Protein AF-A0A7K7AE82-F1 (afdb_monomer)

Secondary structure (DSSP, 8-state):
--HHHHHHHHHHHHT--SSHHHHHHHHHHHTT-----S------SS----HHHHHHHHHHTT--SSHHHHHHHHHHHHHHHHHHH----TT-GGGSHHHHHHHHHHHHHHHT--

Radius of gyration: 22.58 Å; Cα contacts (8 Å, |Δi|>4): 33; chains: 1; bounding box: 47×34×53 Å

Foldseek 3Di:
DDPVVVLVVVCVVVVFDSDPVSVVCVVCVVVVHDPDDDDDDDPPPPPPVPVVVVVVVCVVVVPDPDPVVVVVVVVVVVVVVCVVPNDPDVPPCPVPPVVVVVVVVVVCVVVVVD

InterPro domains:
  IPR052240 SAP domain-containing ribonucleoprotein [PTHR46551] (3-113)

Solvent-accessible surface area (backbone atoms only — not comparable to full-atom values): 7185 Å² total; per-residue (Å²): 130,56,74,66,57,54,47,48,58,48,19,66,77,66,76,41,67,80,50,68,66,56,49,52,46,55,49,32,56,75,70,74,40,76,94,69,78,88,76,97,67,87,79,80,84,75,72,78,72,56,62,63,64,52,49,53,47,28,63,74,69,65,52,68,88,53,73,72,66,49,53,60,56,49,52,50,52,50,48,57,46,33,73,74,69,46,83,83,52,99,84,70,62,85,82,47,60,70,62,48,52,54,50,49,48,57,47,23,59,75,70,66,59,119

Sequence (114 aa):
LSLLQRMQKRAERFNVPVSLESKKAARAARFGMAPVSTKGEENTQNQVVNMDKLKERAQRFGLNVSSLSKKSEEDEKLKKRKERFGIVTSSAGAAATEDTEAKKRKRAERFGIV

Mean predicted aligned error: 16.41 Å

Organism: NCBI:txid2585814

pLDDT: mean 73.46, std 14.21, range [40.69, 92.19]

Structure (mmCIF, N/CA/C/O backbone):
data_AF-A0A7K7AE82-F1
#
_entry.id   AF-A0A7K7AE82-F1
#
loop_
_atom_site.group_PDB
_atom_site.id
_atom_site.type_symbol
_atom_site.label_atom_id
_atom_site.label_alt_id
_atom_site.label_comp_id
_atom_site.label_asym_id
_atom_site.label_entity_id
_atom_site.label_seq_id
_atom_site.pdbx_PDB_ins_code
_atom_site.Cartn_x
_atom_site.Cartn_y
_atom_site.Cartn_z
_atom_site.occupancy
_atom_site.B_iso_or_equiv
_atom_site.auth_seq_id
_atom_site.auth_comp_id
_atom_site.auth_asym_id
_atom_site.auth_atom_id
_atom_site.pdbx_PDB_model_num
ATOM 1 N N . LEU A 1 1 ? -12.515 -4.478 -24.383 1.00 64.38 1 LEU A N 1
ATOM 2 C CA . LEU A 1 1 ? -11.068 -4.333 -24.682 1.00 64.38 1 LEU A CA 1
ATOM 3 C C . LEU A 1 1 ? -10.362 -5.591 -24.216 1.00 64.38 1 LEU A C 1
ATOM 5 O O . LEU A 1 1 ? -10.506 -5.942 -23.047 1.00 64.38 1 LEU A O 1
ATOM 9 N N . SER A 1 2 ? -9.625 -6.258 -25.102 1.00 84.69 2 SER A N 1
ATOM 10 C CA . SER A 1 2 ? -8.826 -7.428 -24.726 1.00 84.69 2 SER A CA 1
ATOM 11 C C . SER A 1 2 ? -7.751 -7.046 -23.696 1.00 84.69 2 SER A C 1
ATOM 13 O O . SER A 1 2 ? -7.394 -5.872 -23.541 1.00 84.69 2 SER A O 1
ATOM 15 N N . LEU A 1 3 ? -7.233 -8.027 -22.949 1.00 79.38 3 LEU A N 1
ATOM 16 C CA . LEU A 1 3 ? -6.139 -7.813 -21.991 1.00 79.38 3 LEU A CA 1
ATOM 17 C C . LEU A 1 3 ? -4.943 -7.104 -22.649 1.00 79.38 3 LEU A C 1
ATOM 19 O O . LEU A 1 3 ? -4.402 -6.148 -22.094 1.00 79.38 3 LEU A O 1
ATOM 23 N N . LEU A 1 4 ? -4.606 -7.520 -23.868 1.00 81.94 4 LEU A N 1
ATOM 24 C CA . LEU A 1 4 ? -3.487 -6.997 -24.641 1.00 81.94 4 LEU A CA 1
ATOM 25 C C . LEU A 1 4 ? -3.689 -5.516 -25.011 1.00 81.94 4 LEU A C 1
ATOM 27 O O . LEU A 1 4 ? -2.806 -4.695 -24.766 1.00 81.94 4 LEU A O 1
ATOM 31 N N . GLN A 1 5 ? -4.897 -5.138 -25.441 1.00 85.12 5 GLN A N 1
ATOM 32 C CA . GLN A 1 5 ? -5.255 -3.739 -25.719 1.00 85.12 5 GLN A CA 1
ATOM 33 C C . GLN A 1 5 ? -5.209 -2.853 -24.463 1.00 85.12 5 GLN A C 1
ATOM 35 O O . GLN A 1 5 ? -4.791 -1.696 -24.520 1.00 85.12 5 GLN A O 1
ATOM 40 N N . ARG A 1 6 ? -5.629 -3.378 -23.300 1.00 86.06 6 ARG A N 1
ATOM 41 C CA . ARG A 1 6 ? -5.541 -2.649 -22.018 1.00 86.06 6 ARG A CA 1
ATOM 42 C C . ARG A 1 6 ? -4.085 -2.402 -21.615 1.00 86.06 6 ARG A C 1
ATOM 44 O O . ARG A 1 6 ? -3.764 -1.321 -21.118 1.00 86.06 6 ARG A O 1
ATOM 51 N N . MET A 1 7 ? -3.207 -3.382 -21.836 1.00 83.75 7 MET A N 1
ATOM 52 C CA . MET A 1 7 ? -1.774 -3.255 -21.562 1.00 83.75 7 MET A CA 1
ATOM 53 C C . MET A 1 7 ? -1.094 -2.242 -22.487 1.00 83.75 7 MET A C 1
ATOM 55 O O . MET A 1 7 ? -0.294 -1.451 -21.992 1.00 83.75 7 MET A O 1
ATOM 59 N N . GLN A 1 8 ? -1.444 -2.228 -23.776 1.00 84.75 8 GLN A N 1
ATOM 60 C CA . GLN A 1 8 ? -0.929 -1.266 -24.761 1.00 84.75 8 GLN A CA 1
ATOM 61 C C . GLN A 1 8 ? -1.313 0.176 -24.406 1.00 84.75 8 GLN A C 1
ATOM 63 O O . GLN A 1 8 ? -0.429 1.001 -24.198 1.00 84.75 8 GLN A O 1
ATOM 68 N N . LYS A 1 9 ? -2.601 0.458 -24.158 1.00 90.50 9 LYS A N 1
ATOM 69 C CA . LYS A 1 9 ? -3.050 1.805 -23.743 1.00 90.50 9 LYS A CA 1
ATOM 70 C C . LYS A 1 9 ? -2.368 2.301 -22.466 1.00 90.50 9 LYS A C 1
ATOM 72 O O . LYS A 1 9 ? -2.174 3.498 -22.274 1.00 90.50 9 LYS A O 1
ATOM 77 N N . ARG A 1 10 ? -2.036 1.394 -21.539 1.00 86.19 10 ARG A N 1
ATOM 78 C CA . ARG A 1 10 ? -1.284 1.747 -20.326 1.00 86.19 10 ARG A CA 1
ATOM 79 C C . ARG A 1 10 ? 0.185 2.028 -20.639 1.00 86.19 10 ARG A C 1
ATOM 81 O O . ARG A 1 10 ? 0.736 2.958 -20.065 1.00 86.19 10 ARG A O 1
ATOM 88 N N . ALA A 1 11 ? 0.810 1.233 -21.502 1.00 86.25 11 ALA A N 1
ATOM 89 C CA . ALA A 1 11 ? 2.180 1.466 -21.946 1.00 86.25 11 ALA A CA 1
ATOM 90 C C . ALA A 1 11 ? 2.326 2.837 -22.618 1.00 86.25 11 ALA A C 1
ATOM 92 O O . ALA A 1 11 ? 3.217 3.585 -22.236 1.00 86.25 11 ALA A O 1
ATOM 93 N N . GLU A 1 12 ? 1.391 3.201 -23.497 1.00 87.88 12 GLU A N 1
ATOM 94 C CA . GLU A 1 12 ? 1.327 4.519 -24.146 1.00 87.88 12 GLU A CA 1
ATOM 95 C C . GLU A 1 12 ? 1.147 5.653 -23.129 1.00 87.88 12 GLU A C 1
ATOM 97 O O . GLU A 1 12 ? 1.921 6.602 -23.116 1.00 87.88 12 GLU A O 1
ATOM 102 N N . ARG A 1 13 ? 0.180 5.538 -22.205 1.00 91.75 13 ARG A N 1
ATOM 103 C CA . ARG A 1 13 ? -0.072 6.586 -21.194 1.00 91.75 13 ARG A CA 1
ATOM 104 C C . ARG A 1 13 ? 1.111 6.874 -20.281 1.00 91.75 13 ARG A C 1
ATOM 106 O O . ARG A 1 13 ? 1.240 7.989 -19.791 1.00 91.75 13 ARG A O 1
ATOM 113 N N . PHE A 1 14 ? 1.895 5.851 -19.964 1.00 85.56 14 PHE A N 1
ATOM 114 C CA . PHE A 1 14 ? 2.969 5.949 -18.980 1.00 85.56 14 PHE A CA 1
ATOM 115 C C . PHE A 1 14 ? 4.364 5.879 -19.612 1.00 85.56 14 PHE A C 1
ATOM 117 O O . PHE A 1 14 ? 5.342 5.881 -18.870 1.00 85.56 14 PHE A O 1
ATOM 124 N N . ASN A 1 15 ? 4.464 5.808 -20.944 1.00 82.56 15 ASN A N 1
ATOM 125 C CA . ASN A 1 15 ? 5.715 5.619 -21.686 1.00 82.56 15 ASN A CA 1
ATOM 126 C C . ASN A 1 15 ? 6.556 4.440 -21.160 1.00 82.56 15 ASN A C 1
ATOM 128 O O . ASN A 1 15 ? 7.775 4.531 -21.040 1.00 82.56 15 ASN A O 1
ATOM 132 N N . VAL A 1 16 ? 5.901 3.330 -20.795 1.00 80.69 16 VAL A N 1
ATOM 133 C CA . VAL A 1 16 ? 6.575 2.143 -20.238 1.00 80.69 16 VAL A CA 1
ATOM 134 C C . VAL A 1 16 ? 6.464 0.984 -21.222 1.00 80.69 16 VAL A C 1
ATOM 136 O O . VAL A 1 16 ? 5.344 0.679 -21.638 1.00 80.69 16 VAL A O 1
ATOM 139 N N . PRO A 1 17 ? 7.559 0.274 -21.547 1.00 79.75 17 PRO A N 1
ATOM 140 C CA . PRO A 1 17 ? 7.505 -0.890 -22.424 1.00 79.75 17 PRO A CA 1
ATOM 141 C C . PRO A 1 17 ? 6.511 -1.955 -21.931 1.00 79.75 17 PRO A C 1
ATOM 143 O O . PRO A 1 17 ? 6.308 -2.161 -20.730 1.00 79.75 17 PRO A O 1
ATOM 146 N N . VAL A 1 18 ? 5.864 -2.662 -22.864 1.00 74.00 18 VAL A N 1
ATOM 147 C CA . VAL A 1 18 ? 4.832 -3.664 -22.533 1.00 74.00 18 VAL A CA 1
ATOM 148 C C . VAL A 1 18 ? 5.440 -4.932 -21.907 1.00 74.00 18 VAL A C 1
ATOM 150 O O . VAL A 1 18 ? 4.713 -5.651 -21.210 1.00 74.00 18 VAL A O 1
ATOM 153 N N . SER A 1 19 ? 6.749 -5.171 -22.071 1.00 78.44 19 SER A N 1
ATOM 154 C CA . SER A 1 19 ? 7.436 -6.358 -21.548 1.00 78.44 19 SER A CA 1
ATOM 155 C C . SER A 1 19 ? 7.398 -6.428 -20.016 1.00 78.44 19 SER A C 1
ATOM 157 O O . SER A 1 19 ? 7.499 -5.420 -19.308 1.00 78.44 19 SER A O 1
ATOM 159 N N . LEU A 1 20 ? 7.208 -7.640 -19.486 1.00 73.25 20 LEU A N 1
ATOM 160 C CA . LEU A 1 20 ? 7.134 -7.871 -18.040 1.00 73.25 20 LEU A CA 1
ATOM 161 C C . LEU A 1 20 ? 8.459 -7.535 -17.347 1.00 73.25 20 LEU A C 1
ATOM 163 O O . LEU A 1 20 ? 8.443 -6.936 -16.272 1.00 73.25 20 LEU A O 1
ATOM 167 N N . GLU A 1 21 ? 9.582 -7.838 -18.000 1.00 77.12 21 GLU A N 1
ATOM 168 C CA . GLU A 1 21 ? 10.920 -7.576 -17.470 1.00 77.12 21 GLU A CA 1
ATOM 169 C C . GLU A 1 21 ? 11.198 -6.074 -17.335 1.00 77.12 21 GLU A C 1
ATOM 171 O O . GLU A 1 21 ? 11.609 -5.609 -16.275 1.00 77.12 21 GLU A O 1
ATOM 176 N N . SER A 1 22 ? 10.843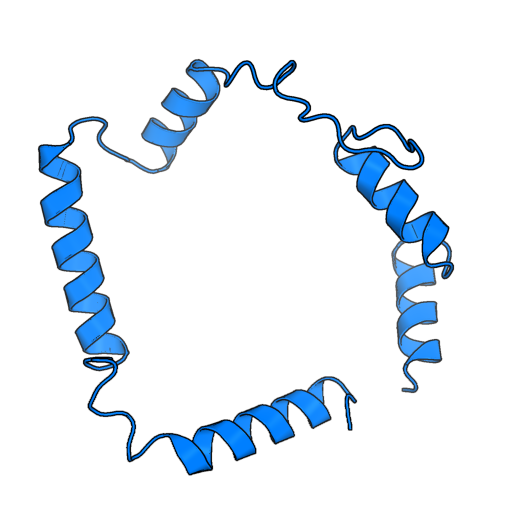 -5.271 -18.345 1.00 75.38 22 SER A N 1
ATOM 177 C CA . SER A 1 22 ? 11.001 -3.813 -18.271 1.00 75.38 22 SER A CA 1
ATOM 178 C C . SER A 1 22 ? 10.141 -3.193 -17.166 1.00 75.38 22 SER A C 1
ATOM 180 O O . SER A 1 22 ? 10.596 -2.309 -16.444 1.00 75.38 22 SER A O 1
ATOM 182 N N . LYS A 1 23 ? 8.915 -3.690 -16.955 1.00 78.06 23 LYS A N 1
ATOM 183 C CA . LYS A 1 23 ? 8.050 -3.233 -15.852 1.00 78.06 23 LYS A CA 1
ATOM 184 C C . LYS A 1 23 ? 8.614 -3.596 -14.481 1.00 78.06 23 LYS A C 1
ATOM 186 O O . LYS A 1 23 ? 8.478 -2.807 -13.542 1.00 78.06 23 LYS A O 1
ATOM 191 N N . LYS A 1 24 ? 9.207 -4.785 -14.356 1.00 81.94 24 LYS A N 1
ATOM 192 C CA . LYS A 1 24 ? 9.860 -5.245 -13.128 1.00 81.94 24 LYS A CA 1
ATOM 193 C C . LYS A 1 24 ? 11.092 -4.389 -12.828 1.00 81.94 24 LYS A C 1
ATOM 195 O O . LYS A 1 24 ? 11.186 -3.856 -11.724 1.00 81.94 24 LYS A O 1
ATOM 200 N N . ALA A 1 25 ? 11.940 -4.154 -13.827 1.00 78.00 25 ALA A N 1
ATOM 201 C CA . ALA A 1 25 ? 13.116 -3.296 -13.727 1.00 78.00 25 ALA A CA 1
ATOM 202 C C . ALA A 1 25 ? 12.755 -1.833 -13.410 1.00 78.00 25 ALA A C 1
ATOM 204 O O . ALA A 1 25 ? 13.291 -1.252 -12.471 1.00 78.00 25 ALA A O 1
ATOM 205 N N . ALA A 1 26 ? 11.776 -1.252 -14.112 1.00 79.88 26 ALA A N 1
ATOM 206 C CA . ALA A 1 26 ? 11.315 0.116 -13.864 1.00 79.88 26 ALA A CA 1
ATOM 207 C C . ALA A 1 26 ? 10.744 0.288 -12.448 1.00 79.88 26 ALA A C 1
ATOM 209 O O . ALA A 1 26 ? 10.917 1.333 -11.823 1.00 79.88 26 ALA A O 1
ATOM 210 N N . ARG A 1 27 ? 10.069 -0.736 -11.907 1.00 83.12 27 ARG A N 1
ATOM 211 C CA . ARG A 1 27 ? 9.638 -0.729 -10.505 1.00 83.12 27 ARG A CA 1
ATOM 212 C C . ARG A 1 27 ? 10.842 -0.785 -9.570 1.00 83.12 27 ARG A C 1
ATOM 214 O O . ARG A 1 27 ? 10.909 0.053 -8.682 1.00 83.12 27 ARG A O 1
ATOM 221 N N . ALA A 1 28 ? 11.762 -1.726 -9.767 1.00 83.06 28 ALA A N 1
ATOM 222 C CA . ALA A 1 28 ? 12.953 -1.866 -8.931 1.00 83.06 28 ALA A CA 1
ATOM 223 C C . ALA A 1 28 ? 13.742 -0.546 -8.850 1.00 83.06 28 ALA A C 1
ATOM 225 O O . ALA A 1 28 ? 13.994 -0.058 -7.751 1.00 83.06 28 ALA A O 1
ATOM 226 N N . ALA A 1 29 ? 13.968 0.110 -9.993 1.00 81.38 29 ALA A N 1
ATOM 227 C CA . ALA A 1 29 ? 14.628 1.413 -10.070 1.00 81.38 29 ALA A CA 1
ATOM 228 C C . ALA A 1 29 ? 13.915 2.500 -9.244 1.00 81.38 29 ALA A C 1
ATOM 230 O O . ALA A 1 29 ? 14.562 3.251 -8.518 1.00 81.38 29 ALA A O 1
ATOM 231 N N . ARG A 1 30 ? 12.575 2.557 -9.273 1.00 82.88 30 ARG A N 1
ATOM 232 C CA . ARG A 1 30 ? 11.799 3.510 -8.451 1.00 82.88 30 ARG A CA 1
ATOM 233 C C . ARG A 1 30 ? 11.945 3.284 -6.949 1.00 82.88 30 ARG A C 1
ATOM 235 O O . ARG A 1 30 ? 11.777 4.226 -6.183 1.00 82.88 30 ARG A O 1
ATOM 242 N N . PHE A 1 31 ? 12.197 2.047 -6.539 1.00 87.25 31 PHE A N 1
ATOM 243 C CA . PHE A 1 31 ? 12.393 1.678 -5.140 1.00 87.25 31 PHE A CA 1
ATOM 244 C C . PHE A 1 31 ? 13.878 1.601 -4.760 1.00 87.25 31 PHE A C 1
ATOM 246 O O . PHE A 1 31 ? 14.192 1.132 -3.671 1.00 87.25 31 PHE A O 1
ATOM 253 N N . GLY A 1 32 ? 14.785 2.059 -5.634 1.00 79.69 32 GLY A N 1
ATOM 254 C CA . GLY A 1 32 ? 16.227 2.025 -5.386 1.00 79.69 32 GLY A CA 1
ATOM 255 C C . GLY A 1 32 ? 16.793 0.608 -5.271 1.00 79.69 32 GLY A C 1
ATOM 256 O O . GLY A 1 32 ? 17.861 0.419 -4.701 1.00 79.69 32 GLY A O 1
ATOM 257 N N . MET A 1 33 ? 16.079 -0.395 -5.782 1.00 76.12 33 MET A N 1
ATOM 258 C CA . MET A 1 33 ? 16.541 -1.777 -5.801 1.00 76.12 33 MET A CA 1
ATOM 259 C C . MET A 1 33 ? 17.348 -1.991 -7.081 1.00 76.12 33 MET A C 1
ATOM 261 O O . MET A 1 33 ? 16.825 -1.805 -8.183 1.00 76.12 33 M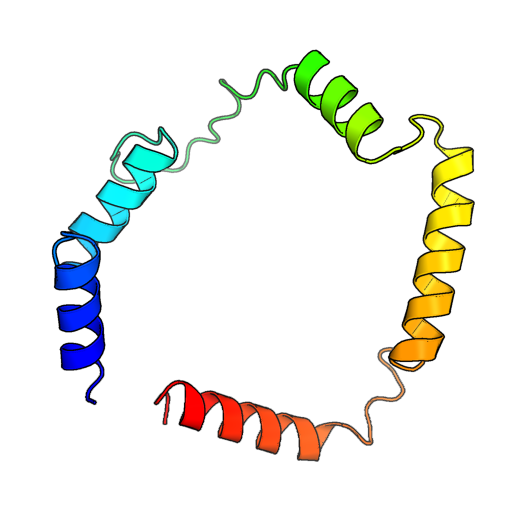ET A O 1
ATOM 265 N N . ALA A 1 34 ? 18.619 -2.369 -6.941 1.00 65.38 34 ALA A N 1
ATOM 266 C CA . ALA A 1 34 ? 19.442 -2.748 -8.082 1.00 65.38 34 ALA A CA 1
ATOM 267 C C . ALA A 1 34 ? 18.817 -3.960 -8.809 1.00 65.38 34 ALA A C 1
ATOM 269 O O . ALA A 1 34 ? 18.262 -4.848 -8.151 1.00 65.38 34 ALA A O 1
ATOM 270 N N . PRO A 1 35 ? 18.881 -4.024 -10.151 1.00 59.69 35 PRO A N 1
ATOM 271 C CA . PRO A 1 35 ? 18.427 -5.184 -10.903 1.00 59.69 35 PRO A CA 1
ATOM 272 C C . PRO A 1 35 ? 19.457 -6.304 -10.740 1.00 59.69 35 PRO A C 1
ATOM 274 O O . PRO A 1 35 ? 20.361 -6.448 -11.555 1.00 59.69 35 PRO A O 1
ATOM 277 N N . VAL A 1 36 ? 19.355 -7.080 -9.664 1.00 52.94 36 VAL A N 1
ATOM 278 C CA . VAL A 1 36 ? 20.216 -8.248 -9.463 1.00 52.94 36 VAL A CA 1
ATOM 279 C C . VAL A 1 36 ? 19.404 -9.533 -9.518 1.00 52.94 36 VAL A C 1
ATOM 281 O O . VAL A 1 36 ? 18.419 -9.723 -8.801 1.00 52.94 36 VAL A O 1
ATOM 284 N N . SER A 1 37 ? 19.835 -10.395 -10.442 1.00 52.47 37 SER A N 1
ATOM 285 C CA . SER A 1 37 ? 19.540 -11.819 -10.490 1.00 52.47 37 SER A CA 1
ATOM 286 C C . SER A 1 37 ? 19.665 -12.449 -9.108 1.00 52.47 37 SER A C 1
ATOM 288 O O . SER A 1 37 ? 20.582 -12.137 -8.359 1.00 52.47 37 SER A O 1
ATOM 290 N N . THR A 1 38 ? 18.727 -13.351 -8.822 1.00 53.72 38 THR A N 1
ATOM 291 C CA . THR A 1 38 ? 18.857 -14.523 -7.944 1.00 53.72 38 THR A CA 1
ATOM 292 C C . THR A 1 38 ? 20.004 -14.499 -6.929 1.00 53.72 38 THR A C 1
ATOM 294 O O . THR A 1 38 ? 21.149 -14.741 -7.300 1.00 53.72 38 THR A O 1
ATOM 297 N N . LYS A 1 39 ? 19.672 -14.367 -5.645 1.00 44.00 39 LYS A N 1
ATOM 298 C CA . LYS A 1 39 ? 19.875 -15.362 -4.569 1.00 44.00 39 LYS A CA 1
ATOM 299 C C . LYS A 1 39 ? 19.653 -14.628 -3.247 1.00 44.00 39 LYS A C 1
ATOM 301 O O . LYS A 1 39 ? 20.035 -13.472 -3.116 1.00 44.00 39 LYS A O 1
ATOM 306 N N . GLY A 1 40 ? 18.913 -15.259 -2.340 1.00 51.22 40 GLY A N 1
ATOM 307 C CA . GLY A 1 40 ? 18.475 -14.636 -1.099 1.00 51.22 40 GLY A CA 1
ATOM 308 C C . GLY A 1 40 ? 19.651 -14.147 -0.268 1.00 51.22 40 GLY A C 1
ATOM 309 O O . GLY A 1 40 ? 20.436 -14.956 0.208 1.00 51.22 40 GLY A O 1
ATOM 310 N N . GLU A 1 41 ? 19.722 -12.837 -0.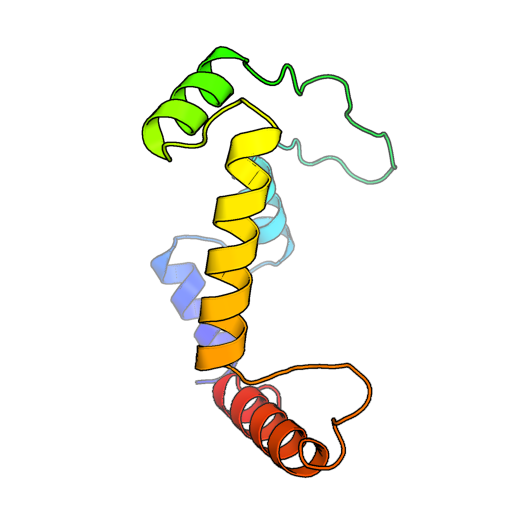079 1.00 40.69 41 GLU A N 1
ATOM 311 C CA . GLU A 1 41 ? 20.447 -12.219 1.017 1.00 40.69 41 GLU A CA 1
ATOM 312 C C . GLU A 1 41 ? 19.541 -11.134 1.594 1.00 40.69 41 GLU A C 1
ATOM 314 O O . GLU A 1 41 ? 19.062 -10.229 0.904 1.00 40.69 41 GLU A O 1
ATOM 319 N N . GLU A 1 42 ? 19.230 -11.311 2.872 1.00 51.47 42 GLU A N 1
ATOM 320 C CA . GLU A 1 42 ? 18.471 -10.395 3.703 1.00 51.47 42 GLU A CA 1
ATOM 321 C C . GLU A 1 42 ? 19.232 -9.063 3.738 1.00 51.47 42 GLU A C 1
ATOM 323 O O . GLU A 1 42 ? 20.217 -8.919 4.461 1.00 51.47 42 GLU A O 1
ATOM 328 N N . ASN A 1 43 ? 18.811 -8.076 2.943 1.00 48.41 43 ASN A N 1
ATOM 329 C CA . ASN A 1 43 ? 19.416 -6.746 2.971 1.00 48.41 43 ASN A CA 1
ATOM 330 C C . ASN A 1 43 ? 18.930 -5.984 4.219 1.00 48.41 43 ASN A C 1
ATOM 332 O O . ASN A 1 43 ? 18.135 -5.049 4.146 1.00 48.41 43 ASN A O 1
ATOM 336 N N . THR A 1 44 ? 19.399 -6.419 5.388 1.00 47.81 44 THR A N 1
ATOM 337 C CA . THR A 1 44 ? 19.250 -5.749 6.688 1.00 47.81 44 THR A CA 1
ATOM 338 C C . THR A 1 44 ? 20.294 -4.643 6.889 1.00 47.81 44 THR A C 1
ATOM 340 O O . THR A 1 44 ? 20.466 -4.156 8.000 1.00 47.81 44 THR A O 1
ATOM 343 N N . GLN A 1 45 ? 20.978 -4.200 5.827 1.00 49.03 45 GLN A N 1
ATOM 344 C CA . GLN A 1 45 ? 22.127 -3.289 5.922 1.00 49.03 45 GLN A CA 1
ATOM 345 C C . GLN A 1 45 ? 21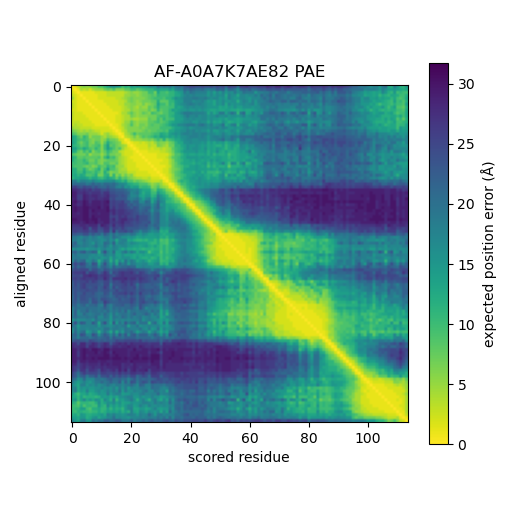.885 -1.898 5.322 1.00 49.03 45 GLN A C 1
ATOM 347 O O . GLN A 1 45 ? 22.835 -1.177 5.034 1.00 49.03 45 GLN A O 1
ATOM 352 N N . ASN A 1 46 ? 20.627 -1.469 5.144 1.00 48.47 46 ASN A N 1
ATOM 353 C CA . ASN A 1 46 ? 20.376 -0.060 4.808 1.00 48.47 46 ASN A CA 1
ATOM 354 C C . ASN A 1 46 ? 19.051 0.532 5.296 1.00 48.47 46 ASN A C 1
ATOM 356 O O . ASN A 1 46 ? 18.620 1.585 4.825 1.00 48.47 46 ASN A O 1
ATOM 360 N N . GLN A 1 47 ? 18.405 -0.098 6.277 1.00 53.69 47 GLN A N 1
ATOM 361 C CA . GLN A 1 47 ? 17.297 0.541 6.975 1.00 53.69 47 GLN A CA 1
ATOM 362 C C . GLN A 1 47 ? 17.803 1.150 8.282 1.00 53.69 47 GLN A C 1
ATOM 364 O O . GLN A 1 47 ? 17.391 0.758 9.370 1.00 53.69 47 GLN A O 1
ATOM 369 N N . VAL A 1 48 ? 18.668 2.165 8.178 1.00 53.41 48 VAL A N 1
ATOM 370 C CA . VAL A 1 48 ? 18.726 3.185 9.230 1.00 53.41 48 VAL A CA 1
ATOM 371 C C . VAL A 1 48 ? 17.344 3.825 9.226 1.00 53.41 48 VAL A C 1
ATOM 373 O O . VAL A 1 48 ? 17.046 4.718 8.431 1.00 53.41 48 VAL A O 1
ATOM 376 N N . VAL A 1 49 ? 16.434 3.275 10.030 1.00 60.84 49 VAL A N 1
ATOM 377 C CA . VAL A 1 49 ? 15.112 3.851 10.242 1.00 60.84 49 VAL A CA 1
ATOM 378 C C . VAL A 1 49 ? 15.382 5.241 10.799 1.00 60.84 49 VAL A C 1
ATOM 380 O O . VAL A 1 49 ? 15.799 5.386 11.943 1.00 60.84 49 VAL A O 1
ATOM 383 N N . ASN A 1 50 ? 15.260 6.263 9.956 1.00 76.50 50 ASN A N 1
ATOM 384 C CA . ASN A 1 50 ? 15.553 7.625 10.364 1.00 76.50 50 ASN A CA 1
ATOM 385 C C . ASN A 1 50 ? 14.535 8.008 11.450 1.00 76.50 50 ASN A C 1
ATOM 387 O O . ASN A 1 50 ? 13.335 8.130 11.177 1.00 76.50 50 ASN A O 1
ATOM 391 N N . MET A 1 51 ? 15.018 8.131 12.687 1.00 79.19 51 MET A N 1
ATOM 392 C CA . MET A 1 51 ? 14.180 8.369 13.861 1.00 79.19 51 MET A CA 1
ATOM 393 C C . MET A 1 51 ? 13.418 9.690 13.760 1.00 79.19 51 MET A C 1
ATOM 395 O O . MET A 1 51 ? 12.303 9.786 14.270 1.00 79.19 51 MET A O 1
ATOM 399 N N . ASP A 1 52 ? 13.947 10.670 13.032 1.00 80.31 52 ASP A N 1
ATOM 400 C CA . ASP A 1 52 ? 13.283 11.954 12.814 1.00 80.31 52 ASP A CA 1
ATOM 401 C C . ASP A 1 52 ? 12.093 11.813 11.867 1.00 80.31 52 ASP A C 1
ATOM 403 O O . ASP A 1 52 ? 11.016 12.320 12.166 1.00 80.31 52 ASP A O 1
ATOM 407 N N . LYS A 1 53 ? 12.209 11.012 10.798 1.00 84.88 53 LYS A N 1
ATOM 408 C CA . LYS A 1 53 ? 11.062 10.679 9.927 1.00 84.88 53 LYS A CA 1
ATOM 409 C C . LYS A 1 53 ? 9.962 9.936 10.687 1.00 84.88 53 LYS A C 1
ATOM 411 O O . LYS A 1 53 ? 8.779 10.083 10.374 1.00 84.88 53 LYS A O 1
ATOM 416 N N . LEU A 1 54 ? 10.335 9.122 11.676 1.00 82.00 54 LEU A N 1
ATOM 417 C CA . LEU A 1 54 ? 9.374 8.414 12.518 1.00 82.00 54 LEU A CA 1
ATOM 418 C C . LEU A 1 54 ? 8.671 9.366 13.495 1.00 82.00 54 LEU A C 1
ATOM 420 O O . LEU A 1 54 ? 7.450 9.289 13.632 1.00 82.00 54 LEU A O 1
ATOM 424 N N . LYS A 1 55 ? 9.412 10.294 14.114 1.00 81.62 55 LYS A N 1
ATOM 425 C CA . LYS A 1 55 ? 8.853 11.352 14.971 1.00 81.62 55 LYS A CA 1
ATOM 426 C C . LYS A 1 55 ? 7.938 12.293 14.188 1.00 81.62 55 LYS A C 1
ATOM 428 O O . LYS A 1 55 ? 6.818 12.542 14.617 1.00 81.62 55 LYS A O 1
ATOM 433 N N . GLU A 1 56 ? 8.363 12.736 13.009 1.00 86.38 56 GLU A N 1
ATOM 434 C CA . GLU A 1 56 ? 7.573 13.591 12.116 1.00 86.38 56 GLU A CA 1
ATOM 435 C C . GLU A 1 56 ? 6.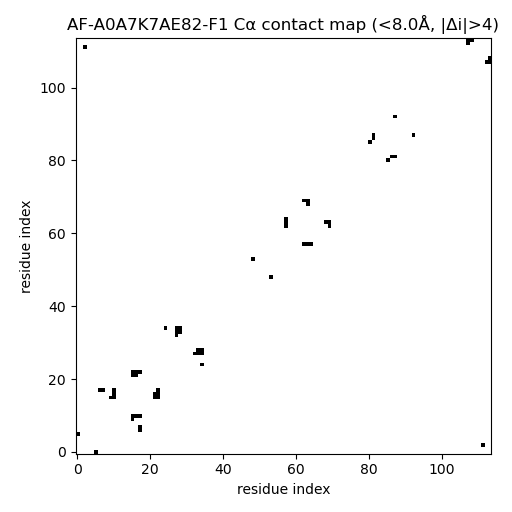276 12.889 11.682 1.00 86.38 56 GLU A C 1
ATOM 437 O O . GLU A 1 56 ? 5.203 13.490 11.646 1.00 86.38 56 GLU A O 1
ATOM 442 N N . ARG A 1 57 ? 6.335 11.577 11.412 1.00 81.31 57 ARG A N 1
ATOM 443 C CA . ARG A 1 57 ? 5.139 10.763 11.169 1.00 81.31 57 ARG A CA 1
ATOM 444 C C . ARG A 1 57 ? 4.245 10.709 12.410 1.00 81.31 57 ARG A C 1
ATOM 446 O O . ARG A 1 57 ? 3.048 10.934 12.285 1.00 81.31 57 ARG A O 1
ATOM 453 N N . ALA A 1 58 ? 4.796 10.438 13.589 1.00 83.62 58 ALA A N 1
ATOM 454 C CA . ALA A 1 58 ? 4.012 10.394 14.822 1.00 83.62 58 ALA A CA 1
ATOM 455 C C . ALA A 1 58 ? 3.291 11.728 15.086 1.00 83.62 58 ALA A C 1
ATOM 457 O O . ALA A 1 58 ? 2.101 11.719 15.382 1.00 83.62 58 ALA A O 1
ATOM 458 N N . GLN A 1 59 ? 3.966 12.860 14.866 1.00 84.81 59 GLN A N 1
ATOM 459 C CA . GLN A 1 59 ? 3.378 14.197 14.970 1.00 84.81 59 GLN A CA 1
ATOM 460 C C . GLN A 1 59 ? 2.278 14.435 13.931 1.00 84.81 59 GLN A C 1
ATOM 462 O O . GLN A 1 59 ? 1.188 14.871 14.286 1.00 84.81 59 GLN A O 1
ATOM 467 N N . ARG A 1 60 ? 2.522 14.096 12.658 1.00 87.38 60 ARG A N 1
ATOM 468 C CA . ARG A 1 60 ? 1.523 14.251 11.586 1.00 87.38 60 ARG A CA 1
ATOM 469 C C . ARG A 1 60 ? 0.250 13.457 11.838 1.00 87.38 60 ARG A C 1
ATOM 471 O O . ARG A 1 60 ? -0.840 13.940 11.560 1.00 87.38 60 ARG A O 1
ATOM 478 N N . PHE A 1 61 ? 0.401 12.223 12.300 1.00 82.44 61 PHE A N 1
ATOM 479 C CA . PHE A 1 61 ? -0.723 11.316 12.506 1.00 82.44 61 PHE A CA 1
ATOM 480 C C . PHE A 1 61 ? -1.291 11.390 13.927 1.00 82.44 61 PHE A C 1
ATOM 482 O O . PHE A 1 61 ? -2.213 10.640 14.235 1.00 82.44 61 PHE A O 1
ATOM 489 N N . GLY A 1 62 ? -0.747 12.263 14.786 1.00 75.38 62 GLY A N 1
ATOM 490 C CA . GLY A 1 62 ? -1.146 12.374 16.189 1.00 75.38 62 GLY A CA 1
ATOM 491 C C . GLY A 1 62 ? -0.954 11.078 16.980 1.00 75.38 62 GLY A C 1
ATOM 492 O O . GLY A 1 62 ? -1.625 10.870 17.984 1.00 75.38 62 GLY A O 1
ATOM 493 N N . LEU A 1 63 ? -0.076 10.177 16.523 1.00 69.56 63 LEU A N 1
ATOM 494 C CA . LEU A 1 63 ? 0.153 8.898 17.187 1.00 69.56 63 LEU A CA 1
ATOM 495 C C . LEU A 1 63 ? 0.947 9.154 18.465 1.00 69.56 63 LEU A C 1
ATOM 497 O O . LEU A 1 63 ? 2.159 9.377 18.430 1.00 69.56 63 LEU A O 1
ATOM 501 N N . ASN A 1 64 ? 0.248 9.095 19.596 1.00 61.09 64 ASN A N 1
ATOM 502 C CA . ASN A 1 64 ? 0.848 9.198 20.914 1.00 61.09 64 ASN A CA 1
ATOM 503 C C . ASN A 1 64 ? 1.875 8.062 21.090 1.00 61.09 64 ASN A C 1
ATOM 505 O O . ASN A 1 64 ? 1.579 6.898 20.821 1.00 61.09 64 ASN A O 1
ATOM 509 N N . VAL A 1 65 ? 3.109 8.366 21.502 1.00 61.09 65 VAL A N 1
ATOM 510 C CA . VAL A 1 65 ? 4.179 7.352 21.642 1.00 61.09 65 VAL A CA 1
ATOM 511 C C . VAL A 1 65 ? 4.039 6.496 22.905 1.00 61.09 65 VAL A C 1
ATOM 513 O O . VAL A 1 65 ? 4.688 5.454 23.002 1.00 61.09 65 VAL A O 1
ATOM 516 N N . SER A 1 66 ? 3.159 6.875 23.836 1.00 57.25 66 SER A N 1
ATOM 517 C CA . SER A 1 66 ? 2.872 6.110 25.052 1.00 57.25 66 SER A CA 1
ATOM 518 C C . SER A 1 66 ? 1.990 4.889 24.749 1.00 57.25 66 SER A C 1
ATOM 520 O O . SER A 1 66 ? 0.994 4.963 24.032 1.00 57.25 66 SER A O 1
ATOM 522 N N . SER A 1 67 ? 2.365 3.725 25.281 1.00 60.62 67 SER A N 1
ATOM 523 C CA . SER A 1 67 ? 1.678 2.446 25.032 1.00 60.62 67 SER A CA 1
ATOM 524 C C . SER A 1 67 ? 0.241 2.405 25.568 1.00 60.62 67 SER A C 1
ATOM 526 O O . SER A 1 67 ? -0.615 1.760 24.968 1.00 60.62 67 SER A O 1
ATOM 528 N N . LEU A 1 68 ? -0.031 3.115 26.665 1.00 57.25 68 LEU A N 1
ATOM 529 C CA . LEU A 1 68 ? -1.332 3.137 27.340 1.00 57.25 68 LEU A CA 1
ATOM 530 C C . LEU A 1 68 ? -2.413 3.874 26.529 1.00 57.25 68 LEU A C 1
ATOM 532 O O . LEU A 1 68 ? -3.518 3.359 26.397 1.00 57.25 68 LEU A O 1
ATOM 536 N N . SER A 1 69 ? -2.083 5.018 25.916 1.00 60.97 69 SER A N 1
ATOM 537 C CA . SER A 1 69 ? -3.020 5.804 25.086 1.00 60.97 69 SER A CA 1
ATOM 538 C C . SER A 1 69 ? -3.428 5.069 23.806 1.00 60.97 69 SER A C 1
ATOM 540 O O . SER A 1 69 ? -4.548 5.209 23.329 1.00 60.97 69 SER A O 1
ATOM 542 N N . LYS A 1 70 ? -2.532 4.237 23.258 1.00 66.06 70 LYS A N 1
ATOM 543 C CA . LYS A 1 70 ? -2.808 3.461 22.039 1.00 66.06 70 LYS A CA 1
ATOM 544 C C . LYS A 1 70 ? -3.907 2.424 22.253 1.00 66.06 70 LYS A C 1
ATOM 546 O O . LYS A 1 70 ? -4.637 2.117 21.319 1.00 66.06 70 LYS A O 1
ATOM 551 N N . LYS A 1 71 ? -4.023 1.865 23.461 1.00 68.31 71 LYS A N 1
ATOM 552 C CA . LYS A 1 71 ? -4.948 0.757 23.719 1.00 68.31 71 LYS A CA 1
ATOM 553 C C . LYS A 1 71 ? -6.411 1.210 23.706 1.00 68.31 71 LYS A C 1
ATOM 555 O O . LYS A 1 71 ? -7.220 0.575 23.040 1.00 68.31 71 LYS A O 1
ATOM 560 N N . SER A 1 72 ? -6.727 2.339 24.340 1.00 68.25 72 SER A N 1
ATOM 561 C CA . SER A 1 72 ? -8.086 2.901 24.339 1.00 68.25 72 SER A CA 1
ATOM 562 C C . SER A 1 72 ? -8.543 3.345 22.944 1.00 68.25 72 SER A C 1
ATOM 564 O O . SER A 1 72 ? -9.673 3.069 22.548 1.00 68.25 72 SER A O 1
ATOM 566 N N . GLU A 1 73 ? -7.663 3.980 22.163 1.00 75.25 73 GLU A N 1
ATOM 567 C CA . GLU A 1 73 ? -7.975 4.398 20.788 1.00 75.25 73 GLU A CA 1
ATOM 568 C C . GLU A 1 73 ? -8.252 3.210 19.853 1.00 75.25 73 GLU A C 1
ATOM 570 O O . GLU A 1 73 ? -9.151 3.267 19.007 1.00 75.25 73 GLU A O 1
ATOM 575 N N . GLU A 1 74 ? -7.478 2.129 19.978 1.00 79.00 74 GLU A N 1
ATOM 576 C CA . GLU A 1 74 ? -7.682 0.911 19.191 1.00 79.00 74 GLU A CA 1
ATOM 577 C C . GLU A 1 74 ? -8.986 0.200 19.575 1.00 79.00 74 GLU A C 1
ATOM 579 O O . GLU A 1 74 ? 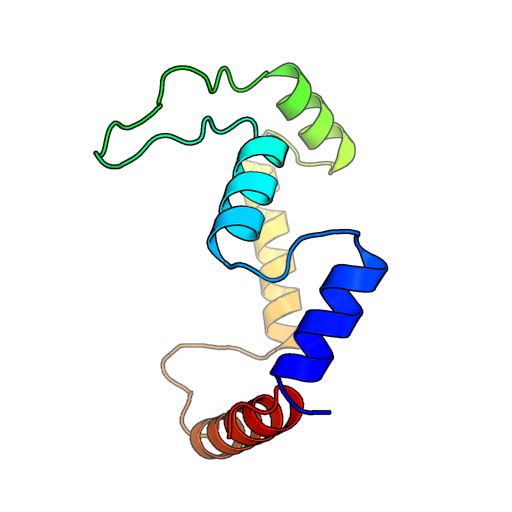-9.704 -0.263 18.685 1.00 79.00 74 GLU A O 1
ATOM 584 N N . ASP A 1 75 ? -9.356 0.192 20.858 1.00 79.88 75 ASP A N 1
ATOM 585 C CA . ASP A 1 75 ? -10.625 -0.375 21.325 1.00 79.88 75 ASP A CA 1
ATOM 586 C C . ASP A 1 75 ? -11.839 0.388 20.758 1.00 79.88 75 ASP A C 1
ATOM 588 O O . ASP A 1 75 ? -12.800 -0.229 20.282 1.00 79.88 75 ASP A O 1
ATOM 592 N N . GLU A 1 76 ? -11.787 1.723 20.697 1.00 85.25 76 GLU A N 1
ATOM 593 C CA . GLU A 1 76 ? -12.832 2.532 20.053 1.00 85.25 76 GLU A CA 1
ATOM 594 C C . GLU A 1 76 ? -12.914 2.304 18.541 1.00 85.25 76 GLU A C 1
ATOM 596 O O . GLU A 1 76 ? -14.009 2.171 17.980 1.00 85.25 76 GLU A O 1
ATOM 601 N N . LYS A 1 77 ? -11.768 2.251 17.852 1.00 86.75 77 LYS A N 1
ATOM 602 C CA . LYS A 1 77 ? -11.721 1.937 1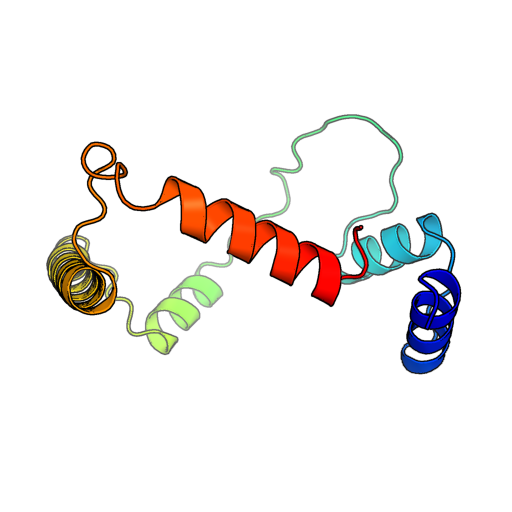6.414 1.00 86.75 77 LYS A CA 1
ATOM 603 C C . LYS A 1 77 ? -12.297 0.555 16.146 1.00 86.75 77 LYS A C 1
ATOM 605 O O . LYS A 1 77 ? -13.054 0.385 15.184 1.00 86.75 77 LYS A O 1
ATOM 610 N N . LEU A 1 78 ? -11.969 -0.417 16.995 1.00 87.19 78 LEU A N 1
ATOM 611 C CA . LEU A 1 78 ? -12.478 -1.774 16.903 1.00 87.19 78 LEU A CA 1
ATOM 612 C C . LEU A 1 78 ? -13.991 -1.805 17.136 1.00 87.19 78 LEU A C 1
ATOM 614 O O . LEU A 1 78 ? -14.696 -2.445 16.356 1.00 87.19 78 LEU A O 1
ATOM 618 N N . LYS A 1 79 ? -14.506 -1.066 18.126 1.00 88.06 79 LYS A N 1
ATOM 619 C CA . LYS A 1 79 ? -15.949 -0.904 18.363 1.00 88.06 79 LYS A CA 1
ATOM 620 C C . LYS A 1 79 ? -16.653 -0.296 17.148 1.00 88.06 79 LYS A C 1
ATOM 622 O O . LYS A 1 79 ? -17.541 -0.934 16.589 1.00 88.06 79 LYS A O 1
ATOM 627 N N . LYS A 1 80 ? -16.174 0.846 16.638 1.00 92.19 80 LYS A N 1
ATOM 628 C CA . LYS A 1 80 ? -16.701 1.488 15.415 1.00 92.19 80 LYS A CA 1
ATOM 629 C C . LYS A 1 80 ? -16.629 0.566 14.198 1.00 92.19 80 LYS A C 1
ATOM 631 O O . LYS A 1 80 ? -17.412 0.694 13.262 1.00 92.19 80 LYS A O 1
ATOM 636 N N . ARG A 1 81 ? -15.641 -0.331 14.128 1.00 88.81 81 ARG A N 1
ATOM 637 C CA . ARG A 1 81 ? -15.532 -1.319 13.045 1.00 88.81 81 ARG A CA 1
ATOM 638 C C . ARG A 1 81 ? -16.559 -2.438 13.210 1.00 88.81 81 ARG A C 1
ATOM 640 O O . ARG A 1 81 ? -17.185 -2.793 12.220 1.00 88.81 81 ARG A O 1
ATOM 647 N N . LYS A 1 82 ? -16.761 -2.951 14.426 1.00 89.62 82 LYS A N 1
ATOM 648 C CA . LYS A 1 82 ? -17.812 -3.936 14.728 1.00 89.62 82 LYS A CA 1
ATOM 649 C C . LYS A 1 82 ? -19.206 -3.372 14.449 1.00 89.62 82 LYS A C 1
ATOM 651 O O . LYS A 1 82 ? -20.023 -4.074 13.880 1.00 89.62 82 LYS A O 1
ATOM 656 N N . GLU A 1 83 ? -19.454 -2.104 14.765 1.00 87.38 83 GLU A N 1
ATOM 657 C CA . GLU A 1 83 ? -20.718 -1.427 14.432 1.00 87.38 83 GLU A CA 1
ATOM 658 C C . GLU A 1 83 ? -20.913 -1.295 12.915 1.00 87.38 83 GLU A C 1
ATOM 660 O O . GLU A 1 83 ? -21.999 -1.538 12.403 1.00 87.38 83 GLU A O 1
ATOM 665 N N . ARG A 1 84 ? -19.848 -0.965 12.172 1.00 90.19 84 ARG A N 1
ATOM 666 C CA . ARG A 1 84 ? -19.912 -0.808 10.709 1.00 90.19 84 ARG A CA 1
ATOM 667 C C . ARG A 1 84 ? -20.026 -2.121 9.939 1.00 90.19 84 ARG A C 1
ATOM 669 O O . ARG A 1 84 ? -20.632 -2.141 8.874 1.00 90.19 84 ARG A O 1
ATOM 676 N N . PHE A 1 85 ? -19.378 -3.181 10.415 1.00 87.06 85 PHE A N 1
ATOM 677 C CA . PHE A 1 85 ? -19.194 -4.422 9.652 1.00 87.06 85 PHE A CA 1
ATOM 678 C C . PHE A 1 85 ? -19.778 -5.664 10.331 1.00 87.06 85 PHE A C 1
ATOM 680 O O . PHE A 1 85 ? -19.684 -6.755 9.775 1.00 87.06 85 PHE A O 1
ATOM 687 N N . GLY A 1 86 ? -20.367 -5.516 11.515 1.00 84.06 86 GLY A N 1
ATOM 688 C CA . GLY A 1 86 ? -20.791 -6.635 12.345 1.00 84.06 86 GLY A CA 1
ATOM 689 C C . GLY A 1 86 ? -19.626 -7.329 13.059 1.00 84.06 86 GLY A C 1
ATOM 690 O O . GLY A 1 86 ? -18.439 -7.061 12.834 1.00 84.06 86 GLY A O 1
ATOM 691 N N . ILE A 1 87 ? -19.977 -8.237 13.968 1.00 73.50 87 ILE A N 1
ATOM 692 C CA . ILE A 1 87 ? -19.017 -9.079 14.680 1.00 73.50 87 ILE A CA 1
ATOM 693 C C . ILE A 1 87 ? -18.591 -10.203 13.732 1.00 73.50 87 ILE A C 1
ATOM 695 O O . ILE A 1 87 ? -19.288 -11.199 13.577 1.00 73.50 87 ILE A O 1
ATOM 699 N N . VAL A 1 88 ? -17.428 -10.048 13.099 1.00 61.09 88 VAL A N 1
ATOM 700 C CA . VAL A 1 88 ? -16.772 -11.145 12.377 1.00 61.09 88 VAL A CA 1
ATOM 701 C C . VAL A 1 88 ? -15.997 -11.977 13.396 1.00 61.09 88 VAL A C 1
ATOM 703 O O . VAL A 1 88 ? -14.781 -11.854 13.530 1.00 61.09 88 VAL A O 1
ATOM 706 N N . THR A 1 89 ? -16.706 -12.784 14.180 1.00 53.53 89 THR A N 1
ATOM 707 C CA . THR A 1 89 ? -16.098 -13.957 14.806 1.00 53.53 89 THR A CA 1
ATOM 708 C C . THR A 1 89 ? -16.014 -15.034 13.734 1.00 53.53 89 THR A C 1
ATOM 710 O O . THR A 1 89 ? -16.992 -15.309 13.039 1.00 53.53 89 THR A O 1
ATOM 713 N N . SER A 1 90 ? -14.845 -15.658 13.586 1.00 55.81 90 SER A N 1
ATOM 714 C CA . SER A 1 90 ? -14.573 -16.727 12.612 1.00 55.81 90 SER A CA 1
ATOM 715 C C . SER A 1 90 ? -15.491 -17.960 12.741 1.00 55.81 90 SER A C 1
ATOM 717 O O . SER A 1 90 ? -15.317 -18.923 12.005 1.00 55.81 90 SER A O 1
ATOM 719 N N . SER A 1 91 ? -16.462 -17.942 13.658 1.00 51.38 91 SER A N 1
ATOM 720 C CA . SER A 1 91 ? -17.409 -19.015 13.954 1.00 51.38 91 SER A CA 1
ATOM 721 C C . SER A 1 91 ? -18.868 -18.731 13.560 1.00 51.38 91 SER A C 1
ATOM 723 O O . SER A 1 91 ? -19.704 -19.602 13.764 1.00 51.38 91 SER A O 1
ATOM 725 N N . ALA A 1 92 ? -19.207 -17.577 12.967 1.00 48.88 92 ALA A N 1
ATOM 726 C CA . ALA A 1 92 ? -20.588 -17.262 12.547 1.00 48.88 92 ALA A CA 1
ATOM 727 C C . ALA A 1 92 ? -20.735 -16.993 11.032 1.00 48.88 92 ALA A C 1
ATOM 729 O O . ALA A 1 92 ? -21.605 -16.244 10.594 1.00 48.88 92 ALA A O 1
ATOM 730 N N . GLY A 1 93 ? -19.878 -17.599 10.206 1.00 50.81 93 GLY A N 1
ATOM 731 C CA . GLY A 1 93 ? -19.829 -17.387 8.752 1.00 50.81 93 GLY A CA 1
ATOM 732 C C . GLY A 1 93 ? -20.833 -18.186 7.909 1.00 50.81 93 GLY A C 1
ATOM 733 O O . GLY A 1 93 ? -20.639 -18.279 6.700 1.00 50.81 93 GLY A O 1
ATOM 734 N N . ALA A 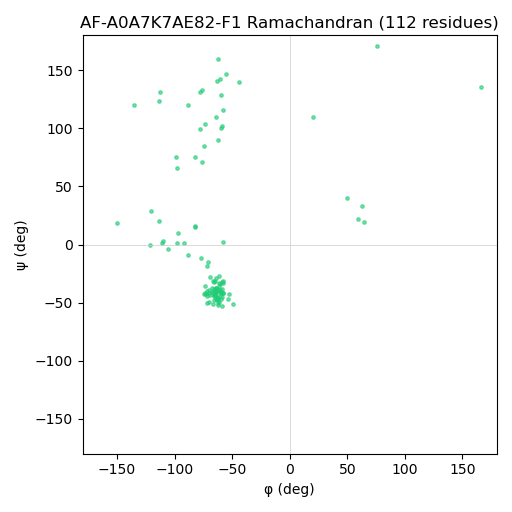1 94 ? -21.882 -18.770 8.497 1.00 48.19 94 ALA A N 1
ATOM 735 C CA . ALA A 1 94 ? -22.811 -19.647 7.772 1.00 48.19 94 ALA A CA 1
ATOM 736 C C . ALA A 1 94 ? -23.725 -18.913 6.764 1.00 48.19 94 ALA A C 1
ATOM 738 O O . ALA A 1 94 ? -24.283 -19.552 5.881 1.00 48.19 94 ALA A O 1
ATOM 739 N N . ALA A 1 95 ? -23.838 -17.581 6.837 1.00 48.91 95 ALA A N 1
ATOM 740 C CA . ALA A 1 95 ? -24.641 -16.778 5.903 1.00 48.91 95 ALA A CA 1
ATOM 741 C C . ALA A 1 95 ? -23.827 -16.125 4.761 1.00 48.91 95 ALA A C 1
ATOM 743 O O . ALA A 1 95 ? -24.382 -15.381 3.957 1.00 48.91 95 ALA A O 1
ATOM 744 N N . ALA A 1 96 ? -22.507 -16.349 4.691 1.00 53.34 96 ALA A N 1
ATOM 745 C CA . ALA A 1 96 ? -21.610 -15.613 3.789 1.00 53.34 96 ALA A CA 1
ATOM 746 C C . ALA A 1 96 ? -21.123 -16.414 2.566 1.00 53.34 96 ALA A C 1
ATOM 748 O O . ALA A 1 96 ? -20.410 -15.867 1.727 1.00 53.34 96 ALA A O 1
ATOM 749 N N . THR A 1 97 ? -21.458 -17.697 2.441 1.00 53.00 97 THR A N 1
ATOM 750 C CA . THR A 1 97 ? -20.896 -18.560 1.388 1.00 53.00 97 THR A CA 1
ATOM 751 C C . THR A 1 97 ? -21.418 -18.186 -0.004 1.00 53.00 97 THR A C 1
ATOM 753 O O . THR A 1 97 ? -20.604 -17.900 -0.882 1.00 53.00 97 THR A O 1
ATOM 756 N N . GLU A 1 98 ? -22.734 -18.043 -0.187 1.00 52.94 98 GLU A N 1
ATOM 757 C CA . GLU A 1 98 ? -23.340 -17.664 -1.480 1.00 52.94 98 GLU A CA 1
ATOM 758 C C . GLU A 1 98 ? -22.921 -16.267 -1.965 1.00 52.94 98 GLU A C 1
ATOM 760 O O . GLU A 1 98 ? -22.532 -16.078 -3.122 1.00 52.94 98 GLU A O 1
ATOM 765 N N . ASP A 1 99 ? -22.926 -15.272 -1.075 1.00 62.00 99 ASP A N 1
ATOM 766 C CA . ASP A 1 99 ? -22.591 -13.893 -1.444 1.00 62.00 99 ASP A CA 1
ATOM 767 C C . ASP A 1 99 ? -21.094 -13.741 -1.786 1.00 62.00 99 ASP A C 1
ATOM 769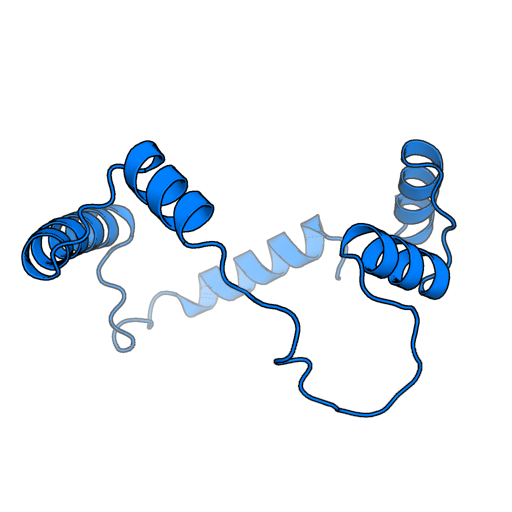 O O . ASP A 1 99 ? -20.711 -12.916 -2.620 1.00 62.00 99 ASP A O 1
ATOM 773 N N . THR A 1 100 ? -20.212 -14.576 -1.219 1.00 75.19 100 THR A N 1
ATOM 774 C CA . THR A 1 100 ? -18.783 -14.533 -1.570 1.00 75.19 100 THR A CA 1
ATOM 775 C C . THR A 1 100 ? -18.501 -15.040 -2.977 1.00 75.19 100 THR A C 1
ATOM 777 O O . THR A 1 100 ? -17.677 -14.436 -3.667 1.00 75.19 100 THR A O 1
ATOM 780 N N . GLU A 1 101 ? -19.174 -16.094 -3.437 1.00 79.06 101 GLU A N 1
ATOM 781 C CA . GLU A 1 101 ? -18.989 -16.609 -4.796 1.00 79.06 101 GLU A CA 1
ATOM 782 C C . GLU A 1 101 ? -19.550 -15.645 -5.838 1.00 79.06 101 GLU A C 1
ATOM 784 O O . GLU A 1 101 ? -18.855 -15.299 -6.796 1.00 79.06 101 GLU A O 1
ATOM 789 N N . ALA A 1 102 ? -20.739 -15.090 -5.594 1.00 80.62 102 ALA A N 1
ATOM 790 C CA . ALA A 1 102 ? -21.312 -14.050 -6.443 1.00 80.62 102 ALA A CA 1
ATOM 791 C C . ALA A 1 102 ? -20.411 -12.802 -6.513 1.00 80.62 102 ALA A C 1
ATOM 793 O O . ALA A 1 102 ? -20.203 -12.230 -7.587 1.00 80.62 102 ALA A O 1
ATOM 794 N N . LYS A 1 103 ? -19.809 -12.385 -5.390 1.00 84.62 103 LYS A N 1
ATOM 795 C CA . LYS A 1 103 ? -18.840 -11.276 -5.352 1.00 84.62 103 LYS A CA 1
ATOM 796 C C . LYS A 1 103 ? -17.535 -11.611 -6.070 1.00 84.62 103 LYS A C 1
ATOM 798 O O . LYS A 1 103 ? -17.006 -10.745 -6.772 1.00 84.62 103 LYS A O 1
ATOM 803 N N . LYS A 1 104 ? -17.017 -12.834 -5.920 1.00 86.75 104 LYS A N 1
ATOM 804 C CA . LYS A 1 104 ? -15.830 -13.312 -6.645 1.00 86.75 104 LYS A CA 1
ATOM 805 C C . LYS A 1 104 ? -16.091 -13.319 -8.145 1.00 86.75 104 LYS A C 1
ATOM 807 O O . LYS A 1 104 ? -15.282 -12.752 -8.869 1.00 86.75 104 LYS A O 1
ATOM 812 N N . ARG A 1 105 ? -17.244 -13.824 -8.592 1.00 86.56 105 ARG A N 1
ATOM 813 C CA . ARG A 1 105 ? -17.660 -13.824 -10.000 1.00 86.56 105 ARG A CA 1
ATOM 814 C C . ARG A 1 105 ? -17.824 -12.409 -10.558 1.00 86.56 105 ARG A C 1
ATOM 816 O O . ARG A 1 105 ? -17.177 -12.070 -11.540 1.00 86.56 105 ARG A O 1
ATOM 823 N N . LYS A 1 106 ? -18.564 -11.525 -9.878 1.00 90.31 106 LYS A N 1
ATOM 824 C CA . LYS A 1 106 ? -18.695 -10.106 -10.279 1.00 90.31 106 LYS A CA 1
ATOM 825 C C . LYS A 1 106 ? -17.346 -9.382 -10.325 1.00 90.31 106 LYS A C 1
ATOM 827 O O . LYS A 1 106 ? -17.159 -8.443 -11.098 1.00 90.31 106 LYS A O 1
ATOM 832 N N . ARG A 1 107 ? -16.398 -9.759 -9.461 1.00 88.38 107 ARG A N 1
ATOM 833 C CA . ARG A 1 107 ? -15.026 -9.237 -9.486 1.00 88.38 107 ARG A CA 1
ATOM 834 C C . ARG A 1 107 ? -14.261 -9.796 -10.689 1.00 88.38 107 ARG A C 1
ATOM 836 O O . ARG A 1 107 ? -13.693 -9.005 -11.430 1.00 88.38 107 ARG A O 1
ATOM 843 N N . ALA A 1 108 ? -14.283 -11.107 -10.896 1.00 86.50 108 ALA A N 1
ATOM 844 C CA . ALA A 1 108 ? -13.731 -11.791 -12.062 1.00 86.50 108 ALA A CA 1
ATOM 845 C C . ALA A 1 108 ? -14.202 -11.137 -13.372 1.00 86.50 108 ALA A C 1
ATOM 847 O O . ALA A 1 108 ? -13.378 -10.664 -14.150 1.00 86.50 108 ALA A O 1
ATOM 848 N N . GLU A 1 109 ? -15.511 -10.944 -13.533 1.00 88.00 109 GLU A N 1
ATOM 849 C CA . GLU A 1 109 ? -16.126 -10.261 -14.677 1.00 88.00 109 GLU A CA 1
ATOM 850 C C . GLU A 1 109 ? -15.634 -8.811 -14.826 1.00 88.00 109 GLU A C 1
ATOM 852 O O . GLU A 1 109 ? -15.201 -8.412 -15.908 1.00 88.00 109 GLU A O 1
ATOM 857 N N . ARG A 1 110 ? -15.595 -8.024 -13.737 1.00 88.44 110 ARG A N 1
ATOM 858 C CA . ARG A 1 110 ? -15.049 -6.649 -13.772 1.00 88.44 110 ARG A CA 1
ATOM 859 C C . ARG A 1 110 ? -13.593 -6.595 -14.220 1.00 88.44 110 ARG A C 1
ATOM 861 O O . ARG A 1 110 ? -13.192 -5.651 -14.902 1.00 88.44 110 ARG A O 1
ATOM 868 N N . PHE A 1 111 ? -12.787 -7.565 -13.805 1.00 87.44 111 PHE A N 1
ATOM 869 C CA . PHE A 1 111 ? -11.372 -7.616 -14.161 1.00 87.44 111 PHE A CA 1
ATOM 870 C C . PHE A 1 111 ? -11.127 -8.354 -15.488 1.00 87.44 111 PHE A C 1
ATOM 872 O O . PHE A 1 111 ? -10.038 -8.232 -16.063 1.00 87.44 111 PHE A O 1
ATOM 879 N N . GLY A 1 112 ? -12.153 -8.998 -16.049 1.00 82.75 112 GLY A N 1
ATOM 880 C CA . GLY A 1 112 ? -12.042 -9.860 -17.223 1.00 82.75 112 GLY A CA 1
ATOM 881 C C . GLY A 1 112 ? -11.154 -11.074 -16.949 1.00 82.75 112 GLY A C 1
ATOM 882 O O . GLY A 1 112 ? -10.388 -11.468 -17.821 1.00 82.75 112 GLY A O 1
ATOM 883 N N . ILE A 1 113 ? -11.189 -11.567 -15.711 1.00 76.81 113 ILE A N 1
ATOM 884 C CA . ILE A 1 113 ? -10.618 -12.839 -15.272 1.00 76.81 113 ILE A CA 1
ATOM 885 C C . ILE A 1 113 ? -11.809 -13.794 -15.251 1.00 76.81 113 ILE A C 1
ATOM 887 O O . ILE A 1 113 ? -12.400 -14.004 -14.200 1.00 76.81 113 ILE A O 1
ATOM 891 N N . VAL A 1 114 ? -12.255 -14.228 -16.425 1.00 59.12 114 VAL A N 1
ATOM 892 C CA . VAL A 1 114 ? -13.300 -15.248 -16.575 1.00 59.12 114 VAL A CA 1
ATOM 893 C C . VAL A 1 114 ? -12.628 -16.483 -17.133 1.00 59.12 114 VAL A C 1
ATOM 895 O O . VAL A 1 114 ? -11.804 -16.294 -18.058 1.00 59.12 114 VAL A O 1
#